Protein AF-A0A4R6QQZ1-F1 (afdb_monomer_lite)

Sequence (165 aa):
MPKLPPRVGVVNDKNFLGFVPHKDVDFNFIGYLLACHLVIEHYLDEFLLSRAPDLMWEKPRLTFAQKADLFPHAMFPNGDEVIAGIRHINALRNKLAHKLETKPEEFEYLPFTRFLEKSNCESVPTTPLELLEAFVNTLSAYFMGWLASDAYRTRWRQNMQQAES

Radius of gyration: 20.03 Å; chains: 1; boundi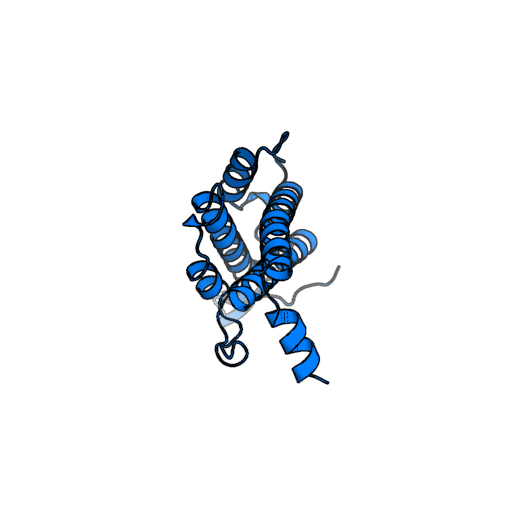ng box: 58×27×54 Å

Organism: NCBI:txid270368

Foldseek 3Di:
DDFDFWDWDDQDPVRDTDTHGDPDQDPPVLVLLVVLLVLVQVLLVLVVCLVCVVDPPVPPPDDLVRSLVPDPLVVDQVSVLLSLVSVQSVVVNVVCVVPRNDDLVNGDQVSLQVVCVSLVNVDQDDGSNVSSVSSSVSSVVRSVVVSVVSVVVDCSVVVVVVVVD

Structure (mmCIF, N/CA/C/O backbone):
data_AF-A0A4R6QQZ1-F1
#
_entry.id   AF-A0A4R6QQZ1-F1
#
loop_
_atom_site.group_PDB
_atom_site.id
_atom_site.type_symbol
_atom_site.label_atom_id
_atom_site.label_alt_id
_atom_site.label_comp_id
_atom_site.label_asym_id
_atom_site.label_entity_id
_atom_site.label_seq_id
_atom_site.pdbx_PDB_ins_code
_atom_site.Cartn_x
_atom_site.Cartn_y
_at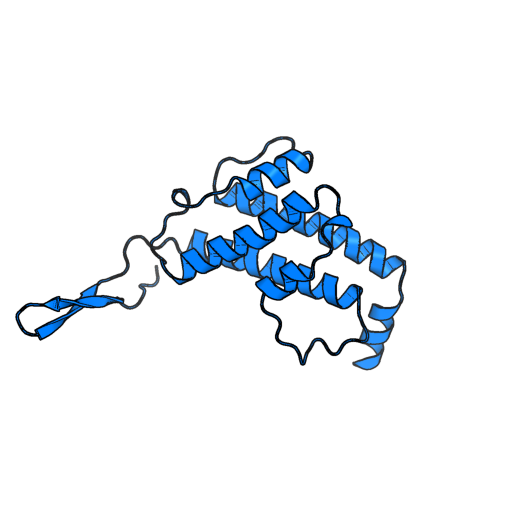om_site.Cartn_z
_atom_site.occupancy
_atom_site.B_iso_or_equiv
_atom_site.auth_seq_id
_atom_site.auth_comp_id
_atom_site.auth_asym_id
_atom_site.auth_atom_id
_atom_site.pdbx_PDB_model_num
ATOM 1 N N . MET A 1 1 ? -18.024 16.132 12.392 1.00 64.25 1 MET A N 1
ATOM 2 C CA . MET A 1 1 ? -17.591 15.003 11.541 1.00 64.25 1 MET A CA 1
ATOM 3 C C . MET A 1 1 ? -18.815 14.283 10.996 1.00 64.25 1 MET A C 1
ATOM 5 O O . MET A 1 1 ? -19.820 14.245 11.707 1.00 64.25 1 MET A O 1
ATOM 9 N N . PRO A 1 2 ? -18.765 13.771 9.756 1.00 71.75 2 PRO A N 1
ATOM 10 C CA . PRO A 1 2 ? -19.849 12.973 9.188 1.00 71.75 2 PRO A CA 1
ATOM 11 C C . PRO A 1 2 ? -20.118 11.736 10.057 1.00 71.75 2 PRO A C 1
ATOM 13 O O . PRO A 1 2 ? -19.194 11.143 10.610 1.00 71.75 2 PRO A O 1
ATOM 16 N N . LYS A 1 3 ? -21.395 11.372 10.209 1.00 80.94 3 LYS A N 1
ATOM 17 C CA . LYS A 1 3 ? -21.812 10.158 10.922 1.00 80.94 3 LYS A CA 1
ATOM 18 C C . LYS A 1 3 ? -22.087 9.062 9.902 1.00 80.94 3 LYS A C 1
ATOM 20 O O . LYS A 1 3 ? -22.813 9.302 8.940 1.00 80.94 3 LYS A O 1
ATOM 25 N N . LEU A 1 4 ? -21.530 7.876 10.126 1.00 88.12 4 LEU A N 1
ATOM 26 C CA . LEU A 1 4 ? -21.853 6.709 9.311 1.00 88.12 4 LEU A CA 1
ATOM 27 C C . LEU A 1 4 ? -23.256 6.189 9.653 1.00 88.12 4 LEU A C 1
ATOM 29 O O . LEU A 1 4 ? -23.674 6.284 10.815 1.00 88.12 4 LEU A O 1
ATOM 33 N N . PRO A 1 5 ? -23.982 5.631 8.667 1.00 91.00 5 PRO A N 1
ATOM 34 C CA . PRO A 1 5 ? -25.223 4.919 8.939 1.00 91.00 5 PRO A CA 1
ATOM 35 C C . PRO A 1 5 ? -24.956 3.747 9.898 1.00 91.00 5 PRO A C 1
ATOM 37 O O . PRO A 1 5 ? -23.876 3.163 9.857 1.00 91.00 5 PRO A O 1
ATOM 40 N N . PRO A 1 6 ? -25.901 3.398 10.784 1.00 90.31 6 PRO A N 1
ATOM 41 C CA . PRO A 1 6 ? -25.700 2.311 11.733 1.00 90.31 6 PRO A CA 1
ATOM 42 C C . PRO A 1 6 ? -25.633 0.955 11.021 1.00 90.31 6 PRO A C 1
ATOM 44 O O . PRO A 1 6 ? -26.278 0.745 9.992 1.00 90.31 6 PRO A O 1
ATOM 47 N N . ARG A 1 7 ? -24.909 0.004 11.616 1.00 89.62 7 ARG A N 1
ATOM 48 C CA . ARG A 1 7 ? -24.877 -1.386 11.152 1.00 89.62 7 ARG A CA 1
ATOM 49 C C . ARG A 1 7 ? -26.014 -2.199 11.755 1.00 89.62 7 ARG A C 1
ATOM 51 O O . ARG A 1 7 ? -26.515 -1.898 12.841 1.00 89.62 7 ARG A O 1
ATOM 58 N N . VAL A 1 8 ? -26.384 -3.268 11.060 1.00 90.75 8 VAL A N 1
ATOM 59 C CA . VAL A 1 8 ? -27.349 -4.245 11.567 1.00 90.75 8 VAL A CA 1
ATOM 60 C C . VAL A 1 8 ? -26.762 -4.945 12.797 1.00 90.75 8 VAL A C 1
ATOM 62 O O . VAL A 1 8 ? -25.624 -5.418 12.780 1.00 90.75 8 VAL A O 1
ATOM 65 N N . GLY A 1 9 ? -27.528 -4.943 13.884 1.00 87.69 9 GLY A N 1
ATOM 66 C CA . GLY A 1 9 ? -27.215 -5.610 15.141 1.00 87.69 9 GLY A CA 1
ATOM 67 C C . GLY A 1 9 ? -27.919 -6.957 15.276 1.00 87.69 9 GLY A C 1
ATOM 68 O O . GLY A 1 9 ? -28.351 -7.564 14.300 1.00 87.69 9 GLY A O 1
ATOM 69 N N . VAL A 1 10 ? -28.037 -7.429 16.514 1.00 90.31 10 VAL A N 1
ATOM 70 C CA . VAL A 1 10 ? -28.761 -8.667 16.830 1.00 90.31 10 VAL A CA 1
ATOM 71 C C . VAL A 1 10 ? -30.273 -8.435 16.857 1.00 90.31 10 VAL A C 1
ATOM 73 O O . VAL A 1 10 ? -30.740 -7.335 17.165 1.00 90.31 10 VAL A O 1
ATOM 76 N N . VAL A 1 11 ? -31.036 -9.482 16.547 1.00 93.69 11 VAL A N 1
ATOM 77 C CA . VAL A 1 11 ? -32.484 -9.518 16.781 1.00 93.69 11 VAL A CA 1
ATOM 78 C C . VAL A 1 11 ? -32.714 -9.824 18.260 1.00 93.69 11 VAL A C 1
ATOM 80 O O . VAL A 1 11 ? -32.090 -10.735 18.798 1.00 93.69 11 VAL A O 1
ATOM 83 N N . ASN A 1 12 ? -33.560 -9.044 18.933 1.00 90.81 12 ASN A N 1
ATOM 84 C CA . ASN A 1 12 ? -33.869 -9.268 20.348 1.00 90.81 12 ASN A CA 1
ATOM 85 C C . ASN A 1 12 ? -34.947 -10.352 20.549 1.00 90.81 12 ASN A C 1
ATOM 87 O O . ASN A 1 12 ? -35.607 -10.771 19.601 1.00 90.81 12 ASN A O 1
ATOM 91 N 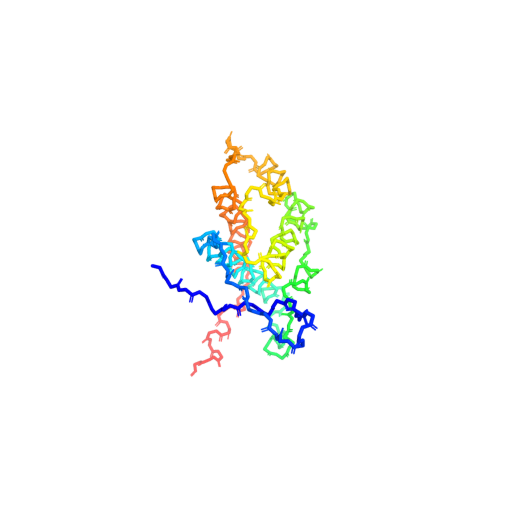N . ASP A 1 13 ? -35.193 -10.740 21.803 1.00 90.81 13 ASP A N 1
ATOM 92 C CA . ASP A 1 13 ? -36.164 -11.788 22.181 1.00 90.81 13 ASP A CA 1
ATOM 93 C C . ASP A 1 13 ? -37.619 -11.486 21.772 1.00 90.81 13 ASP A C 1
ATOM 95 O O . ASP A 1 13 ? -38.487 -12.354 21.818 1.00 90.81 13 ASP A O 1
ATOM 99 N N . LYS A 1 14 ? -37.903 -10.244 21.364 1.00 92.94 14 LYS A N 1
ATOM 100 C CA . LYS A 1 14 ? -39.206 -9.791 20.859 1.00 92.94 14 LYS A CA 1
ATOM 101 C C . LYS A 1 14 ? -39.242 -9.700 19.327 1.00 92.94 14 LYS A C 1
ATOM 103 O O . LYS A 1 14 ? -40.152 -9.087 18.777 1.00 92.94 14 LYS A O 1
ATOM 108 N N . ASN A 1 15 ? -38.263 -10.296 18.648 1.00 92.12 15 ASN A N 1
ATOM 109 C CA . ASN A 1 15 ? -38.114 -10.322 17.195 1.00 92.12 15 ASN A CA 1
ATOM 110 C C . ASN A 1 15 ? -37.932 -8.934 16.537 1.00 92.12 15 ASN A C 1
ATOM 112 O O . ASN A 1 15 ? -38.264 -8.750 15.367 1.00 92.12 15 ASN A O 1
ATOM 116 N N . PHE A 1 16 ? -37.399 -7.947 17.268 1.00 92.38 16 PHE A N 1
ATOM 117 C CA . PHE A 1 16 ? -37.027 -6.646 16.700 1.00 92.38 16 PHE A CA 1
ATOM 118 C C . PHE A 1 16 ? -35.554 -6.617 16.299 1.00 92.38 16 PHE A C 1
ATOM 120 O O . PHE A 1 16 ? -34.680 -6.994 17.083 1.00 92.38 16 PHE A O 1
ATOM 127 N N . LEU A 1 17 ? -35.283 -6.098 15.101 1.00 93.56 17 LEU A N 1
ATOM 128 C CA . LEU A 1 17 ? -33.929 -5.880 14.603 1.00 93.56 17 LEU A CA 1
ATOM 129 C C . LEU A 1 17 ? -33.271 -4.694 15.321 1.00 93.56 17 LEU A C 1
ATOM 131 O O . LEU A 1 17 ? -33.766 -3.568 15.257 1.00 93.56 17 LEU A O 1
ATOM 135 N N . GLY A 1 18 ? -32.147 -4.942 15.994 1.00 91.62 18 GLY A N 1
ATOM 136 C CA . GLY A 1 18 ? -31.322 -3.888 16.574 1.00 91.62 18 GLY A CA 1
ATOM 137 C C . GLY A 1 18 ? -30.448 -3.196 15.528 1.00 91.62 18 GLY A C 1
ATOM 138 O O . GLY A 1 18 ? -29.980 -3.821 14.579 1.00 91.62 18 GLY A O 1
ATOM 139 N N . PHE A 1 19 ? -30.165 -1.912 15.741 1.00 92.25 19 PHE A N 1
ATOM 140 C CA . PHE A 1 19 ? -29.194 -1.145 14.960 1.00 92.25 19 PHE A CA 1
ATOM 141 C C . PHE A 1 19 ? -28.085 -0.650 15.882 1.00 92.25 19 PHE A C 1
ATOM 143 O O . PHE A 1 19 ? -28.353 -0.124 16.963 1.00 92.25 19 PHE A O 1
ATOM 150 N N . VAL A 1 20 ? -26.835 -0.827 15.460 1.00 89.81 20 VAL A N 1
ATOM 151 C CA . VAL A 1 20 ? -25.651 -0.473 16.246 1.00 89.81 20 VAL A CA 1
ATOM 152 C C . VAL A 1 20 ? -24.932 0.682 15.549 1.00 89.81 20 VAL A C 1
ATOM 154 O O . VAL A 1 20 ? -24.543 0.536 14.390 1.00 89.81 20 VAL A O 1
ATOM 157 N N . PRO A 1 21 ? -24.740 1.839 16.204 1.00 88.75 21 PRO A N 1
ATOM 158 C CA . PRO A 1 21 ? -23.963 2.923 15.618 1.00 88.75 21 PRO A CA 1
ATOM 159 C C . PRO A 1 21 ? -22.482 2.538 15.542 1.00 88.75 21 PRO A C 1
ATOM 161 O O . PRO A 1 21 ? -21.960 1.883 16.448 1.00 88.75 21 PRO A O 1
ATOM 164 N N . HIS A 1 22 ? -21.794 2.999 14.499 1.00 87.06 22 HIS A N 1
ATOM 165 C CA . HIS A 1 22 ? -20.334 2.983 14.476 1.00 87.06 22 HIS A CA 1
ATOM 166 C C . HIS A 1 22 ? -19.796 3.919 15.563 1.00 87.06 22 HIS A C 1
ATOM 168 O O . HIS A 1 22 ? -20.306 5.030 15.744 1.00 87.06 22 HIS A O 1
ATOM 174 N N . LYS A 1 23 ? -18.771 3.473 16.288 1.00 84.94 23 LYS A N 1
ATOM 175 C CA . LYS A 1 23 ? -18.097 4.259 1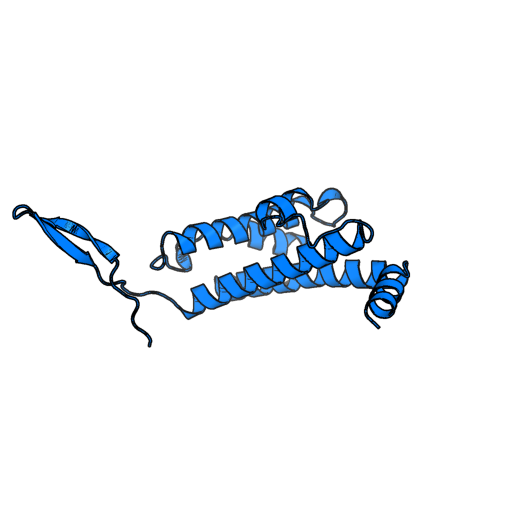7.325 1.00 84.94 23 LYS A CA 1
ATOM 176 C C . LYS A 1 23 ? -16.625 4.398 16.976 1.00 84.94 23 LYS A C 1
ATOM 178 O O . LYS A 1 23 ? -16.023 3.457 16.476 1.00 84.94 23 LYS A O 1
ATOM 183 N N . ASP A 1 24 ? -16.090 5.587 17.235 1.00 85.88 24 ASP A N 1
ATOM 184 C CA . ASP A 1 24 ? -14.657 5.883 17.193 1.00 85.88 24 ASP A CA 1
ATOM 185 C C . ASP A 1 24 ? -13.958 5.530 15.866 1.00 85.88 24 ASP A C 1
ATOM 187 O O . ASP A 1 24 ? -12.795 5.128 15.856 1.00 85.88 24 ASP A O 1
ATOM 191 N N . VAL A 1 25 ? -14.660 5.693 14.742 1.00 90.62 25 VAL A N 1
ATOM 192 C CA . VAL A 1 25 ? -14.099 5.492 13.399 1.00 90.62 25 VAL A CA 1
ATOM 193 C C . VAL A 1 25 ? -13.072 6.579 13.099 1.00 90.62 25 VAL A C 1
ATOM 195 O O . VAL A 1 25 ? -13.395 7.769 13.116 1.00 90.62 25 VAL A O 1
ATOM 198 N N . ASP A 1 26 ? -11.844 6.166 12.794 1.00 92.38 26 ASP A N 1
ATOM 199 C CA . ASP A 1 26 ? -10.764 7.070 12.407 1.00 92.38 26 ASP A CA 1
ATOM 200 C C . ASP A 1 26 ? -10.773 7.303 10.891 1.00 92.38 26 ASP A C 1
ATOM 202 O O . ASP A 1 26 ? -10.122 6.607 10.112 1.00 92.38 26 ASP A O 1
ATOM 206 N N . PHE A 1 27 ? -11.541 8.305 10.460 1.00 92.19 27 PHE A N 1
ATOM 207 C CA . PHE A 1 27 ? -11.631 8.667 9.045 1.00 92.19 27 PHE A CA 1
ATOM 208 C C . PHE A 1 27 ? -10.303 9.137 8.448 1.00 92.19 27 PHE A C 1
ATOM 210 O O . PHE A 1 27 ? -10.120 9.001 7.239 1.00 92.19 27 PHE A O 1
ATOM 217 N N . ASN A 1 28 ? -9.399 9.693 9.261 1.00 93.44 28 ASN A N 1
ATOM 218 C CA . ASN A 1 28 ? -8.114 10.173 8.771 1.00 93.44 28 ASN A CA 1
ATOM 219 C C . ASN A 1 28 ? -7.230 8.983 8.398 1.00 93.44 28 ASN A C 1
ATOM 221 O O . ASN A 1 28 ? -6.799 8.868 7.252 1.00 93.44 28 ASN A O 1
ATOM 225 N N . PHE A 1 29 ? -7.061 8.038 9.325 1.00 94.94 29 PHE A N 1
ATOM 226 C CA . PHE A 1 29 ? -6.303 6.822 9.053 1.00 94.94 29 PHE A CA 1
ATOM 227 C C . PHE A 1 29 ? -6.908 6.009 7.903 1.00 94.94 29 PHE A C 1
ATOM 229 O O . PHE A 1 29 ? -6.180 5.571 7.013 1.00 94.94 29 PHE A O 1
ATOM 236 N N . ILE A 1 30 ? -8.239 5.857 7.873 1.00 94.94 30 ILE A N 1
ATOM 237 C CA . ILE A 1 30 ? -8.936 5.151 6.786 1.00 94.94 30 ILE A CA 1
ATOM 238 C C . ILE A 1 30 ? -8.643 5.795 5.432 1.00 94.94 30 ILE A C 1
ATOM 240 O O . ILE A 1 30 ? -8.272 5.102 4.483 1.00 94.94 30 ILE A O 1
ATOM 244 N N . GLY A 1 31 ? -8.829 7.114 5.340 1.00 94.94 31 GLY A N 1
ATOM 245 C CA . GLY A 1 31 ? -8.603 7.857 4.106 1.00 94.94 31 GLY A CA 1
ATOM 246 C C . GLY A 1 31 ? -7.151 7.761 3.651 1.00 94.94 31 GLY A C 1
ATOM 247 O O . GLY A 1 31 ? -6.898 7.523 2.471 1.00 94.94 31 GLY A O 1
ATOM 248 N N . TYR A 1 32 ? -6.211 7.870 4.590 1.00 96.94 32 TYR A N 1
ATOM 249 C CA . TYR A 1 32 ? -4.786 7.795 4.299 1.00 96.94 32 TYR A CA 1
ATOM 250 C C . TYR A 1 32 ? -4.368 6.407 3.804 1.00 96.94 32 TYR A C 1
ATOM 252 O O . TYR A 1 32 ? -3.785 6.292 2.730 1.00 96.94 32 TYR A O 1
ATOM 260 N N . LEU A 1 33 ? -4.748 5.335 4.508 1.00 96.88 33 LEU A N 1
ATOM 261 C CA . LEU A 1 33 ? -4.443 3.962 4.094 1.00 96.88 33 LEU A CA 1
ATOM 262 C C . LEU A 1 33 ? -5.026 3.641 2.711 1.00 96.88 33 LEU A C 1
ATOM 264 O O . LEU A 1 33 ? -4.370 2.991 1.893 1.00 96.88 33 LEU A O 1
ATOM 268 N N . LEU A 1 34 ? -6.246 4.111 2.430 1.00 96.56 34 LEU A N 1
ATOM 269 C CA . LEU A 1 34 ? -6.861 3.946 1.117 1.00 96.56 34 LEU A CA 1
ATOM 270 C C . LEU A 1 34 ? -6.099 4.720 0.032 1.00 96.56 34 LEU A C 1
ATOM 272 O O . LEU A 1 34 ? -5.867 4.172 -1.044 1.00 96.56 34 LEU A O 1
ATOM 276 N N . ALA A 1 35 ? -5.673 5.953 0.308 1.00 97.81 35 ALA A N 1
ATOM 277 C CA . ALA A 1 35 ? -4.847 6.727 -0.616 1.00 97.81 35 ALA A CA 1
ATOM 278 C C . ALA A 1 35 ? -3.516 6.013 -0.906 1.00 97.81 35 ALA A C 1
ATOM 280 O O . ALA A 1 35 ? -3.158 5.848 -2.070 1.00 97.81 35 ALA A O 1
ATOM 281 N N . CYS A 1 36 ? -2.838 5.498 0.123 1.00 97.81 36 CYS A N 1
ATOM 282 C CA . CYS A 1 36 ? -1.629 4.687 -0.022 1.00 97.81 36 CYS A CA 1
ATOM 283 C C . CYS A 1 36 ? -1.853 3.466 -0.931 1.00 97.81 36 CYS A C 1
ATOM 285 O O . CYS A 1 36 ? -1.054 3.205 -1.829 1.00 97.81 36 CYS A O 1
ATOM 287 N N . HIS A 1 37 ? -2.955 2.735 -0.734 1.00 97.19 37 HIS A N 1
ATOM 288 C CA . HIS A 1 37 ? -3.322 1.595 -1.576 1.00 97.19 37 HIS A CA 1
ATOM 289 C C . HIS A 1 37 ? -3.496 1.992 -3.049 1.00 97.19 37 HIS A C 1
ATOM 291 O O . HIS A 1 37 ? -2.941 1.324 -3.920 1.00 97.19 37 HIS A O 1
ATOM 297 N N . LEU A 1 38 ? -4.217 3.085 -3.320 1.00 97.56 38 LEU A N 1
ATOM 298 C CA . LEU A 1 38 ? -4.465 3.573 -4.680 1.00 97.56 38 LEU A CA 1
ATOM 299 C C . LEU A 1 38 ? -3.182 4.043 -5.374 1.00 97.56 38 LEU A C 1
ATOM 301 O O . LEU A 1 38 ? -2.996 3.775 -6.557 1.00 97.56 38 LEU A O 1
ATOM 305 N N . VAL A 1 39 ? -2.278 4.700 -4.642 1.00 98.12 39 VAL A N 1
ATOM 306 C CA . VAL A 1 39 ? -0.971 5.118 -5.175 1.00 98.12 39 VAL A CA 1
ATOM 307 C C . VAL A 1 39 ? -0.140 3.904 -5.589 1.00 98.12 39 VAL A C 1
ATOM 309 O O . VAL A 1 39 ? 0.400 3.877 -6.693 1.00 98.12 39 VAL A O 1
ATOM 312 N N . ILE A 1 40 ? -0.065 2.870 -4.744 1.00 97.75 40 ILE A N 1
ATOM 313 C CA . ILE A 1 40 ? 0.660 1.635 -5.082 1.00 97.75 40 ILE A CA 1
ATOM 314 C C . ILE A 1 40 ? 0.009 0.930 -6.273 1.00 97.75 40 ILE A C 1
ATOM 316 O O . ILE A 1 40 ? 0.716 0.445 -7.154 1.00 97.75 40 ILE A O 1
ATOM 320 N N . GLU A 1 41 ? -1.324 0.872 -6.315 1.00 96.94 41 GLU A N 1
ATOM 321 C CA . GLU A 1 41 ? -2.041 0.257 -7.431 1.00 96.94 41 GLU A CA 1
ATOM 322 C C . GLU A 1 41 ? -1.736 0.958 -8.754 1.00 96.94 41 GLU A C 1
ATOM 324 O O . GLU A 1 41 ? -1.427 0.288 -9.737 1.00 96.94 41 GLU A O 1
ATOM 329 N N . HIS A 1 42 ? -1.735 2.292 -8.752 1.00 96.06 42 HIS A N 1
ATOM 330 C CA . HIS A 1 42 ? -1.365 3.084 -9.917 1.00 96.06 42 HIS A CA 1
ATOM 331 C C . HIS A 1 42 ? 0.055 2.759 -10.402 1.00 96.06 42 HIS A C 1
ATOM 333 O O . HIS A 1 42 ? 0.263 2.529 -11.590 1.00 96.06 42 HIS A O 1
ATOM 339 N N . TYR A 1 43 ? 1.033 2.668 -9.497 1.00 96.19 43 TYR A N 1
ATOM 340 C CA . TYR A 1 43 ? 2.395 2.303 -9.890 1.00 96.19 43 TYR A CA 1
ATOM 341 C C . TYR A 1 43 ? 2.518 0.866 -10.403 1.00 96.19 43 TYR A C 1
ATOM 343 O O . TYR A 1 43 ? 3.299 0.619 -11.323 1.00 96.19 43 TYR A O 1
ATOM 351 N N . LEU A 1 44 ? 1.755 -0.076 -9.844 1.00 95.19 44 LEU A N 1
ATOM 352 C CA . LEU A 1 44 ? 1.683 -1.436 -10.376 1.00 95.19 44 LEU A CA 1
ATOM 353 C C . LEU A 1 44 ? 1.112 -1.443 -11.797 1.00 95.19 44 LEU A C 1
ATOM 355 O O . LEU A 1 44 ? 1.660 -2.135 -12.651 1.00 95.19 44 LEU A O 1
ATOM 359 N N . ASP A 1 45 ? 0.069 -0.656 -12.066 1.00 93.81 45 ASP A N 1
ATOM 360 C CA . ASP A 1 45 ? -0.505 -0.516 -13.407 1.00 93.81 45 ASP A CA 1
ATOM 361 C C . ASP A 1 45 ? 0.512 0.054 -14.400 1.00 93.81 45 ASP A C 1
ATOM 363 O O . ASP A 1 45 ? 0.774 -0.560 -15.436 1.00 93.81 45 ASP A O 1
ATOM 367 N N . GLU A 1 46 ? 1.158 1.171 -14.057 1.00 93.00 46 GLU A N 1
ATOM 368 C CA . GLU A 1 46 ? 2.186 1.793 -14.900 1.00 93.00 46 GLU A CA 1
ATOM 369 C C . GLU A 1 46 ? 3.365 0.852 -15.164 1.00 93.00 46 GLU A C 1
ATOM 371 O O . GLU A 1 46 ? 3.897 0.803 -16.276 1.00 93.00 46 GLU A O 1
ATOM 376 N N . PHE A 1 47 ? 3.778 0.091 -14.150 1.00 92.31 47 PHE A N 1
ATOM 377 C CA . PHE A 1 47 ? 4.852 -0.886 -14.272 1.00 92.31 47 PHE A CA 1
ATOM 378 C C . PHE A 1 47 ? 4.467 -2.041 -15.202 1.00 92.31 47 PHE A C 1
ATOM 380 O O . PHE A 1 47 ? 5.247 -2.416 -16.079 1.00 92.31 47 PHE A O 1
ATOM 387 N N . LEU A 1 48 ? 3.274 -2.616 -15.033 1.00 91.88 48 LEU A N 1
ATOM 388 C CA . LEU A 1 48 ? 2.801 -3.716 -15.874 1.00 91.88 48 LEU A CA 1
ATOM 389 C C . LEU A 1 48 ? 2.620 -3.268 -17.329 1.00 91.88 48 LEU A C 1
ATOM 391 O O . LEU A 1 48 ? 3.061 -3.977 -18.239 1.00 91.88 48 LEU A O 1
ATOM 395 N N . LEU A 1 49 ? 2.074 -2.067 -17.540 1.00 90.75 49 LEU A N 1
ATOM 396 C CA . LEU A 1 49 ? 1.950 -1.451 -18.858 1.00 90.75 49 LEU A CA 1
ATOM 397 C C . LEU A 1 49 ? 3.319 -1.283 -19.528 1.00 90.75 49 LEU A C 1
ATOM 399 O O . LEU A 1 49 ? 3.483 -1.660 -20.687 1.00 90.75 49 LEU A O 1
ATOM 403 N N . SER A 1 50 ? 4.326 -0.810 -18.785 1.00 89.69 50 SER A N 1
ATOM 404 C CA . SER A 1 50 ? 5.693 -0.652 -19.303 1.00 89.69 50 SER A CA 1
ATOM 405 C C . SER A 1 50 ? 6.311 -1.972 -19.770 1.00 89.69 50 SER A C 1
ATOM 407 O O . SER A 1 50 ? 7.146 -1.984 -20.673 1.00 89.69 50 SER A O 1
ATOM 409 N N . ARG A 1 51 ? 5.921 -3.099 -19.165 1.00 88.31 51 ARG A N 1
ATOM 410 C CA . ARG A 1 51 ? 6.478 -4.419 -19.486 1.00 88.31 51 ARG A CA 1
ATOM 411 C C . ARG A 1 51 ? 5.812 -5.115 -20.664 1.00 88.31 51 ARG A C 1
ATOM 413 O O . ARG A 1 51 ? 6.455 -5.956 -21.291 1.00 88.31 51 ARG A O 1
ATOM 420 N N . ALA A 1 52 ? 4.547 -4.820 -20.934 1.00 88.56 52 ALA A N 1
ATOM 421 C CA . ALA A 1 52 ? 3.815 -5.386 -22.062 1.00 88.56 52 ALA A CA 1
ATOM 422 C C . ALA A 1 52 ? 2.888 -4.319 -22.669 1.00 88.56 52 ALA A C 1
ATOM 424 O O . ALA A 1 52 ? 1.669 -4.399 -22.496 1.00 88.56 52 ALA A O 1
ATOM 425 N N . PRO A 1 53 ? 3.454 -3.321 -23.375 1.00 85.44 53 PRO A N 1
ATOM 426 C CA . PRO A 1 53 ? 2.695 -2.180 -23.892 1.00 85.44 53 PRO A CA 1
ATOM 427 C C . PRO A 1 53 ? 1.669 -2.572 -24.964 1.00 85.44 53 PRO A C 1
ATOM 429 O O . PRO A 1 53 ? 0.662 -1.893 -25.123 1.00 85.44 53 PRO A O 1
ATOM 432 N N . ASP A 1 54 ? 1.888 -3.690 -25.662 1.00 84.94 54 ASP A N 1
ATOM 433 C CA . ASP A 1 54 ? 1.000 -4.177 -26.726 1.00 84.94 54 ASP A CA 1
ATOM 434 C C . ASP A 1 54 ? -0.205 -4.980 -26.196 1.00 84.94 54 ASP A C 1
ATOM 436 O O . ASP A 1 54 ? -1.065 -5.419 -26.965 1.00 84.94 54 ASP A O 1
ATOM 440 N N . LEU A 1 55 ? -0.277 -5.221 -24.881 1.00 84.81 55 LEU A N 1
ATOM 441 C CA . LEU A 1 55 ? -1.397 -5.930 -24.270 1.00 84.81 55 LEU A CA 1
ATOM 442 C C . LEU A 1 55 ? -2.578 -4.968 -24.070 1.00 84.81 55 LEU A C 1
ATOM 444 O O . LEU A 1 55 ? -2.417 -3.841 -23.613 1.00 84.81 55 LEU A O 1
ATOM 448 N N . MET A 1 56 ? -3.799 -5.414 -24.379 1.00 80.94 56 MET A N 1
ATOM 449 C CA . MET A 1 56 ? -5.011 -4.612 -24.161 1.00 80.94 56 MET A CA 1
ATOM 450 C C . MET A 1 56 ? -5.373 -4.568 -22.671 1.00 80.94 56 MET A C 1
ATOM 452 O O . MET A 1 56 ? -6.264 -5.302 -22.253 1.00 80.94 56 MET A O 1
ATOM 456 N N . TRP A 1 57 ? -4.711 -3.727 -21.878 1.00 80.44 57 TRP A N 1
ATOM 457 C CA . TRP A 1 57 ? -4.907 -3.624 -20.423 1.00 80.44 57 TRP A CA 1
ATOM 458 C C . TRP A 1 57 ? -6.292 -3.118 -19.991 1.00 80.44 57 TRP A C 1
ATOM 460 O O . TRP A 1 57 ? -6.725 -3.405 -18.880 1.00 80.44 57 TRP A O 1
ATOM 470 N N . GLU A 1 58 ? -7.044 -2.461 -20.879 1.00 73.44 58 GLU A N 1
ATOM 471 C CA . GLU A 1 58 ? -8.407 -1.989 -20.584 1.00 73.44 58 GLU A CA 1
ATOM 472 C C . GLU A 1 58 ? -9.437 -3.121 -20.431 1.00 73.44 58 GLU A C 1
ATOM 474 O O . GLU A 1 58 ? -10.471 -2.962 -19.778 1.00 73.44 58 GLU A O 1
ATOM 479 N N . LYS A 1 59 ? -9.178 -4.280 -21.050 1.00 75.69 59 LYS A N 1
ATOM 480 C CA . LYS A 1 59 ? -10.094 -5.430 -21.033 1.00 75.69 59 LYS A CA 1
ATOM 481 C C . LYS A 1 59 ? -9.956 -6.300 -19.775 1.00 75.69 59 LYS A C 1
ATOM 483 O O . LYS A 1 59 ? -10.985 -6.607 -19.166 1.00 75.69 59 LYS A O 1
ATOM 488 N N . PRO A 1 60 ? -8.751 -6.737 -19.362 1.00 76.88 60 PRO A N 1
ATOM 489 C CA . PRO A 1 60 ? -8.573 -7.474 -18.126 1.00 76.88 60 PRO A CA 1
ATOM 490 C C . PRO A 1 60 ? -8.652 -6.508 -16.940 1.00 76.88 60 PRO A C 1
ATOM 492 O O . PRO A 1 60 ? -7.709 -5.792 -16.627 1.00 76.88 60 PRO A O 1
ATOM 495 N N . ARG A 1 61 ? -9.781 -6.523 -16.225 1.00 82.50 61 ARG A N 1
ATOM 496 C CA . ARG A 1 61 ? -9.921 -5.832 -14.934 1.00 82.50 61 ARG A CA 1
ATOM 497 C C . ARG A 1 61 ? -9.190 -6.610 -13.842 1.00 82.50 61 ARG A C 1
ATOM 499 O O . ARG A 1 61 ? -9.820 -7.295 -13.037 1.00 82.50 61 ARG A O 1
ATOM 506 N N . LEU A 1 62 ? -7.859 -6.554 -13.861 1.00 91.75 62 LEU A N 1
ATOM 507 C CA . LEU A 1 62 ? -7.042 -7.185 -12.833 1.00 91.75 62 LEU A CA 1
ATOM 508 C C . LEU A 1 62 ? -7.293 -6.515 -11.484 1.00 91.75 62 LEU A C 1
ATOM 510 O O . LEU A 1 62 ? -7.310 -5.293 -11.363 1.00 91.75 62 LEU A O 1
ATOM 514 N N . THR A 1 63 ? -7.474 -7.334 -10.460 1.00 94.19 63 THR A N 1
ATOM 515 C CA . THR A 1 63 ? -7.510 -6.878 -9.070 1.00 94.19 63 THR A CA 1
ATOM 516 C C . THR A 1 63 ? -6.101 -6.532 -8.592 1.00 94.19 63 THR A C 1
ATOM 518 O O . THR A 1 63 ? -5.122 -7.088 -9.091 1.00 94.19 63 THR A O 1
ATOM 521 N N . PHE A 1 64 ? -5.990 -5.695 -7.558 1.00 95.81 64 PHE A N 1
ATOM 522 C CA . PHE A 1 64 ? -4.715 -5.399 -6.895 1.00 95.81 64 PHE A CA 1
ATOM 523 C C . PHE A 1 64 ? -3.882 -6.657 -6.597 1.00 95.81 64 PHE A C 1
ATOM 525 O O . PHE A 1 64 ? -2.687 -6.693 -6.869 1.00 95.81 64 PHE A O 1
ATOM 532 N N . ALA A 1 65 ? -4.513 -7.709 -6.061 1.00 95.81 65 ALA A N 1
ATOM 533 C CA . ALA A 1 65 ? -3.825 -8.956 -5.729 1.00 95.81 65 ALA A CA 1
ATOM 534 C C . ALA A 1 65 ? -3.214 -9.622 -6.972 1.00 95.81 65 ALA A C 1
ATOM 536 O O . ALA A 1 65 ? -2.052 -10.008 -6.949 1.00 95.81 65 ALA A O 1
ATOM 537 N N . GLN A 1 66 ? -3.962 -9.671 -8.079 1.00 95.69 66 GLN A N 1
ATOM 538 C CA . GLN A 1 66 ? -3.462 -10.211 -9.347 1.00 95.69 66 GLN A CA 1
ATOM 539 C C . GLN A 1 66 ? -2.321 -9.362 -9.920 1.00 95.69 66 GLN A C 1
ATOM 541 O O . GLN A 1 66 ? -1.352 -9.917 -10.425 1.00 95.69 66 GLN A O 1
ATOM 546 N N . LYS A 1 67 ? -2.398 -8.028 -9.815 1.00 95.25 67 LYS A N 1
ATOM 547 C CA . LYS A 1 67 ? -1.303 -7.133 -10.228 1.00 95.25 67 LYS A CA 1
ATOM 548 C C . LYS A 1 67 ? -0.040 -7.381 -9.401 1.00 95.25 67 LYS A C 1
ATOM 550 O O . LYS A 1 67 ? 1.048 -7.481 -9.959 1.00 95.25 67 LYS A O 1
ATOM 555 N N . ALA A 1 68 ? -0.190 -7.536 -8.085 1.00 95.19 68 ALA A N 1
ATOM 556 C CA . ALA A 1 68 ? 0.911 -7.867 -7.187 1.00 95.19 68 ALA A CA 1
ATOM 557 C C . ALA A 1 68 ? 1.529 -9.237 -7.521 1.00 95.19 68 ALA A C 1
ATOM 559 O O . ALA A 1 68 ? 2.747 -9.372 -7.515 1.00 95.19 68 ALA A O 1
ATOM 560 N N . ASP A 1 69 ? 0.723 -10.239 -7.876 1.00 94.25 69 ASP A N 1
ATOM 561 C CA . ASP A 1 69 ? 1.231 -11.559 -8.271 1.00 94.25 69 ASP A CA 1
ATOM 562 C C . ASP A 1 69 ? 2.011 -11.539 -9.597 1.00 94.25 69 ASP A C 1
ATOM 564 O O . ASP A 1 69 ? 2.897 -12.369 -9.802 1.00 94.25 69 ASP A O 1
ATOM 568 N N . LEU A 1 70 ? 1.728 -10.577 -10.479 1.00 93.50 70 LEU A N 1
ATOM 569 C CA . LEU A 1 70 ? 2.484 -10.350 -11.714 1.00 93.50 70 LEU A CA 1
ATOM 570 C C . LEU A 1 70 ? 3.769 -9.536 -11.500 1.00 93.50 70 LEU A C 1
ATOM 572 O O . LEU A 1 70 ? 4.579 -9.424 -12.424 1.00 93.50 70 LEU A O 1
ATOM 576 N N . PHE A 1 71 ? 3.979 -8.963 -10.313 1.00 91.44 71 PHE A N 1
ATOM 577 C CA . PHE A 1 71 ? 5.160 -8.160 -10.023 1.00 91.44 71 PHE A CA 1
ATOM 578 C C . PHE A 1 71 ? 6.421 -9.050 -9.952 1.00 91.44 71 PHE A C 1
ATOM 580 O O . PHE A 1 71 ? 6.525 -9.922 -9.079 1.00 91.44 71 PHE A O 1
ATOM 587 N N . PRO A 1 72 ? 7.420 -8.841 -10.834 1.00 89.25 72 PRO A N 1
ATOM 588 C CA . PRO A 1 72 ? 8.624 -9.657 -10.899 1.00 89.25 72 PRO A CA 1
ATOM 589 C C . PRO A 1 72 ? 9.615 -9.212 -9.819 1.00 89.25 72 PRO A C 1
ATOM 591 O O . PRO A 1 72 ? 10.666 -8.644 -10.109 1.00 89.25 72 PRO A O 1
ATOM 594 N N . HIS A 1 73 ? 9.269 -9.467 -8.559 1.00 86.75 73 HIS A N 1
ATOM 595 C CA . HIS A 1 73 ? 10.005 -9.018 -7.379 1.00 86.75 73 HIS A CA 1
ATOM 596 C C . HIS A 1 73 ? 11.502 -9.350 -7.420 1.00 86.75 73 HIS A C 1
ATOM 598 O O . HIS A 1 73 ? 12.309 -8.515 -7.034 1.00 86.75 73 HIS A O 1
ATOM 604 N N . ALA A 1 74 ? 11.899 -10.488 -7.997 1.00 87.50 74 ALA A N 1
ATOM 605 C CA . ALA A 1 74 ? 13.307 -10.858 -8.175 1.00 87.50 74 ALA A CA 1
ATOM 606 C C . ALA A 1 74 ? 14.147 -9.849 -8.996 1.00 87.50 74 ALA A C 1
ATOM 608 O O . ALA A 1 74 ? 15.373 -9.907 -8.963 1.00 87.50 74 ALA A O 1
ATOM 609 N N . MET A 1 75 ? 13.516 -8.935 -9.744 1.00 82.44 75 MET A N 1
ATOM 610 C CA . MET A 1 75 ? 14.203 -7.876 -10.496 1.00 82.44 75 MET A CA 1
ATOM 611 C C . MET A 1 75 ? 14.530 -6.639 -9.652 1.00 82.44 75 MET A C 1
ATOM 613 O O . MET A 1 75 ? 15.282 -5.779 -10.110 1.00 82.44 75 MET A O 1
ATOM 617 N N . PHE A 1 76 ? 13.969 -6.529 -8.448 1.00 82.75 76 PHE A N 1
ATOM 618 C CA . PHE A 1 76 ? 14.159 -5.385 -7.565 1.00 82.75 76 PHE A CA 1
ATOM 619 C C . PHE A 1 76 ? 15.114 -5.739 -6.419 1.00 82.75 76 PHE A C 1
ATOM 621 O O . PHE A 1 76 ? 15.045 -6.847 -5.877 1.00 82.75 76 PHE A O 1
ATOM 628 N N . PRO A 1 77 ? 15.979 -4.801 -5.992 1.00 82.50 77 PRO A N 1
ATOM 629 C CA . PRO A 1 77 ? 16.673 -4.928 -4.718 1.00 82.50 77 PRO A CA 1
ATOM 630 C C . PRO A 1 77 ? 15.654 -5.161 -3.598 1.00 82.50 77 PRO A C 1
ATOM 632 O O . PRO A 1 77 ? 14.653 -4.449 -3.524 1.00 82.50 77 PRO A O 1
ATOM 635 N N . ASN A 1 78 ? 15.897 -6.158 -2.743 1.00 88.19 78 ASN A N 1
ATOM 636 C CA . ASN A 1 78 ? 14.980 -6.538 -1.659 1.00 88.19 78 ASN A CA 1
ATOM 637 C C . ASN A 1 78 ? 13.557 -6.873 -2.149 1.00 88.19 78 ASN A C 1
ATOM 639 O O . ASN A 1 78 ? 12.564 -6.542 -1.502 1.00 88.19 78 ASN A O 1
ATOM 643 N N . GLY A 1 79 ? 13.456 -7.515 -3.316 1.00 91.25 79 GLY A N 1
ATOM 644 C CA . GLY A 1 79 ? 12.188 -7.873 -3.945 1.00 91.25 79 GLY A CA 1
ATOM 645 C C . GLY A 1 79 ? 11.201 -8.594 -3.029 1.00 91.25 79 GLY A C 1
ATOM 646 O O . GLY A 1 79 ? 10.010 -8.287 -3.055 1.00 91.25 79 GLY A O 1
ATOM 647 N N . ASP A 1 80 ? 11.689 -9.513 -2.196 1.00 94.31 80 ASP A N 1
ATOM 648 C CA . ASP A 1 80 ? 10.853 -10.268 -1.256 1.00 94.31 80 ASP A CA 1
ATOM 649 C C . ASP A 1 80 ? 10.171 -9.348 -0.234 1.00 94.31 80 ASP A C 1
ATOM 651 O O . ASP A 1 80 ? 8.982 -9.496 0.051 1.00 94.31 80 ASP A O 1
ATOM 655 N N . GLU A 1 81 ? 10.887 -8.342 0.273 1.00 95.19 81 GLU A N 1
ATOM 656 C CA . GLU A 1 81 ? 10.322 -7.335 1.171 1.00 95.19 81 GLU A CA 1
ATOM 657 C C . GLU A 1 81 ? 9.361 -6.392 0.447 1.00 95.19 81 GLU A C 1
ATOM 659 O O . GLU A 1 81 ? 8.313 -6.052 0.999 1.00 95.19 81 GLU A O 1
ATOM 664 N N . VAL A 1 82 ? 9.673 -6.014 -0.798 1.00 95.06 82 VAL A N 1
ATOM 665 C CA . VAL A 1 82 ? 8.781 -5.201 -1.639 1.00 95.06 82 VAL A CA 1
ATOM 666 C C . VAL A 1 82 ? 7.432 -5.899 -1.800 1.00 95.06 82 VAL A C 1
ATOM 668 O O . VAL A 1 82 ? 6.387 -5.317 -1.498 1.00 95.06 82 VAL A O 1
ATOM 671 N N . ILE A 1 83 ? 7.434 -7.161 -2.243 1.00 96.38 83 ILE A N 1
ATOM 672 C CA . ILE A 1 83 ? 6.184 -7.885 -2.488 1.00 96.38 83 ILE A CA 1
ATOM 673 C C . ILE A 1 83 ? 5.452 -8.215 -1.187 1.00 96.38 83 ILE A C 1
ATOM 675 O O . ILE A 1 83 ? 4.219 -8.180 -1.161 1.00 96.38 83 ILE A O 1
ATOM 679 N N . ALA A 1 84 ? 6.180 -8.480 -0.097 1.00 96.62 84 ALA A N 1
ATOM 680 C CA . ALA A 1 84 ? 5.582 -8.647 1.222 1.00 96.62 84 ALA A CA 1
ATOM 681 C C . ALA A 1 84 ? 4.834 -7.376 1.652 1.00 96.62 84 ALA A C 1
ATOM 683 O O . ALA A 1 84 ? 3.666 -7.469 2.025 1.00 96.62 84 ALA A O 1
ATOM 684 N N . GLY A 1 85 ? 5.449 -6.196 1.522 1.00 96.94 85 GLY A N 1
ATOM 685 C CA . GLY A 1 85 ? 4.809 -4.912 1.821 1.00 96.94 85 GLY A CA 1
ATOM 686 C C . GLY A 1 85 ? 3.587 -4.636 0.937 1.00 96.94 85 GLY A C 1
ATOM 687 O O . GLY A 1 85 ? 2.512 -4.311 1.443 1.00 96.94 85 GLY A O 1
ATOM 688 N N . ILE A 1 86 ? 3.703 -4.841 -0.380 1.00 97.31 86 ILE A N 1
ATOM 689 C CA . ILE A 1 86 ? 2.588 -4.659 -1.327 1.00 97.31 86 ILE A CA 1
ATOM 690 C C . ILE A 1 86 ? 1.409 -5.575 -0.974 1.00 97.31 86 ILE A C 1
ATOM 692 O O . ILE A 1 86 ? 0.263 -5.132 -0.922 1.00 97.31 86 ILE A O 1
ATOM 696 N N . ARG A 1 87 ? 1.651 -6.859 -0.699 1.00 97.44 87 ARG A N 1
ATOM 697 C CA . ARG A 1 87 ? 0.576 -7.784 -0.300 1.00 97.44 87 ARG A CA 1
ATOM 698 C C . ARG A 1 87 ? -0.029 -7.399 1.044 1.00 97.44 87 ARG A C 1
ATOM 700 O O . ARG A 1 87 ? -1.245 -7.504 1.222 1.00 97.44 87 ARG A O 1
ATOM 707 N N . HIS A 1 88 ? 0.802 -6.920 1.963 1.00 97.56 88 HIS A N 1
ATOM 708 C CA . HIS A 1 88 ? 0.361 -6.521 3.287 1.00 97.56 88 HIS A CA 1
ATOM 709 C C . HIS A 1 88 ? -0.577 -5.317 3.248 1.00 97.56 88 HIS A C 1
ATOM 711 O O . HIS A 1 88 ? -1.632 -5.368 3.872 1.00 97.56 88 HIS A O 1
ATOM 717 N N . ILE A 1 89 ? -0.299 -4.285 2.441 1.00 96.81 89 ILE A N 1
ATOM 718 C CA . ILE A 1 89 ? -1.202 -3.123 2.354 1.00 96.81 89 ILE A CA 1
ATOM 719 C C . ILE A 1 89 ? -2.604 -3.506 1.855 1.00 96.81 89 ILE A C 1
ATOM 721 O O . ILE A 1 89 ? -3.608 -3.000 2.356 1.00 96.81 89 ILE A O 1
ATOM 725 N N . ASN A 1 90 ? -2.697 -4.478 0.942 1.00 96.44 90 ASN A N 1
ATOM 726 C CA . ASN A 1 90 ? -3.973 -5.028 0.492 1.00 96.44 90 ASN A CA 1
ATOM 727 C C . ASN A 1 90 ? -4.693 -5.787 1.617 1.00 96.44 90 ASN A C 1
ATOM 729 O O . ASN A 1 90 ? -5.909 -5.667 1.769 1.00 96.44 90 ASN A O 1
ATOM 733 N N . ALA A 1 91 ? -3.953 -6.535 2.440 1.00 96.19 91 ALA A N 1
ATOM 734 C CA . ALA A 1 91 ? -4.508 -7.202 3.615 1.00 96.19 91 ALA A CA 1
ATOM 735 C C . ALA A 1 91 ? -5.046 -6.192 4.644 1.00 96.19 91 ALA A C 1
ATOM 737 O O . ALA A 1 91 ? -6.163 -6.369 5.137 1.00 96.19 91 ALA A O 1
ATOM 738 N N . LEU A 1 92 ? -4.310 -5.105 4.915 1.00 96.19 92 LEU A N 1
ATOM 739 C CA . LEU A 1 92 ? -4.770 -4.033 5.803 1.00 96.19 92 LEU A CA 1
ATOM 740 C C . LEU A 1 92 ? -6.031 -3.358 5.250 1.00 96.19 92 LEU A C 1
ATOM 742 O O . LEU A 1 92 ? -7.014 -3.221 5.980 1.00 96.19 92 LEU A O 1
ATOM 746 N N . ARG A 1 93 ? -6.053 -3.034 3.949 1.00 95.75 93 ARG A N 1
ATOM 747 C CA . ARG A 1 93 ? -7.233 -2.474 3.272 1.00 95.75 93 ARG A CA 1
ATOM 748 C C . ARG A 1 93 ? -8.448 -3.392 3.396 1.00 95.75 93 ARG A C 1
ATOM 750 O O . ARG A 1 93 ? -9.546 -2.917 3.674 1.00 95.75 93 ARG A O 1
ATOM 757 N N . ASN A 1 94 ? -8.275 -4.701 3.211 1.00 94.62 94 ASN A N 1
ATOM 758 C CA . ASN A 1 94 ? -9.373 -5.664 3.324 1.00 94.62 94 ASN A CA 1
ATOM 759 C C . ASN A 1 94 ? -9.876 -5.788 4.765 1.00 94.62 94 ASN A C 1
ATOM 761 O O . ASN A 1 94 ? -11.084 -5.787 4.995 1.00 94.62 94 ASN A O 1
ATOM 765 N N . LYS A 1 95 ? -8.970 -5.831 5.750 1.00 93.94 95 LYS A N 1
ATOM 766 C CA . LYS A 1 95 ? -9.342 -5.830 7.172 1.00 93.94 95 LYS A CA 1
ATOM 767 C C . LYS A 1 95 ? -10.157 -4.581 7.520 1.00 93.94 95 LYS A C 1
ATOM 769 O O . LYS A 1 95 ? -11.198 -4.707 8.161 1.00 93.94 95 LYS A O 1
ATOM 774 N N . LEU A 1 96 ? -9.733 -3.418 7.033 1.00 92.88 96 LEU A N 1
ATOM 775 C CA . LEU A 1 96 ? -10.421 -2.147 7.237 1.00 92.88 96 LEU A CA 1
ATOM 776 C C . LEU A 1 96 ? -11.807 -2.114 6.575 1.00 92.88 96 LEU A C 1
ATOM 778 O O . LEU A 1 96 ? -12.778 -1.703 7.203 1.00 92.88 96 LEU A O 1
ATOM 782 N N . ALA A 1 97 ? -11.929 -2.619 5.344 1.00 87.62 97 ALA A N 1
ATOM 783 C CA . ALA A 1 97 ? -13.210 -2.711 4.640 1.00 87.62 97 ALA A CA 1
ATOM 784 C C . ALA A 1 97 ? -14.237 -3.591 5.378 1.00 87.62 97 ALA A C 1
ATOM 786 O O . ALA A 1 97 ? -15.440 -3.359 5.274 1.00 87.62 97 ALA A O 1
ATOM 787 N N . HIS A 1 98 ? -13.775 -4.585 6.142 1.00 87.69 98 HIS A N 1
ATOM 788 C CA . HIS A 1 98 ? -14.638 -5.432 6.966 1.00 87.69 98 HIS A CA 1
ATOM 789 C C . HIS A 1 98 ? -14.897 -4.874 8.373 1.00 87.69 98 HIS A C 1
ATOM 791 O O . HIS A 1 98 ? -15.896 -5.249 8.990 1.00 87.69 98 HIS A O 1
ATOM 797 N N . LYS A 1 99 ? -14.008 -4.024 8.903 1.00 89.38 99 LYS A N 1
ATOM 798 C CA . LYS A 1 99 ? -14.061 -3.489 10.272 1.00 89.38 99 LYS A CA 1
ATOM 799 C C . LYS A 1 99 ? -13.568 -2.038 10.301 1.00 89.38 99 LYS A C 1
ATOM 801 O O . LYS A 1 99 ? -12.381 -1.777 10.482 1.00 89.38 99 LYS A O 1
ATOM 806 N N . LEU A 1 100 ? -14.498 -1.096 10.149 1.00 88.94 100 LEU A N 1
ATOM 807 C CA . LEU A 1 100 ? -14.197 0.342 10.100 1.00 88.94 100 LEU A CA 1
ATOM 808 C C . LEU A 1 100 ? -13.770 0.916 11.458 1.00 88.94 100 LEU A C 1
ATOM 810 O O . LEU A 1 100 ? -13.164 1.980 11.517 1.00 88.94 100 LEU A O 1
ATOM 814 N N . GLU A 1 101 ? -14.102 0.234 12.552 1.00 89.44 101 GLU A N 1
ATOM 815 C CA . GLU A 1 101 ? -13.757 0.650 13.913 1.00 89.44 101 GLU A CA 1
ATOM 816 C C . GLU A 1 101 ? -12.362 0.187 14.360 1.00 89.44 101 GLU A C 1
ATOM 818 O O . GLU A 1 101 ? -11.946 0.520 15.468 1.00 89.44 101 GLU A O 1
ATOM 823 N N . THR A 1 102 ? -11.644 -0.585 13.533 1.00 90.56 102 THR A N 1
ATOM 824 C CA . THR A 1 102 ? -10.287 -1.046 13.856 1.00 90.56 102 THR A CA 1
ATOM 825 C C . THR A 1 102 ? -9.335 0.137 13.978 1.00 90.56 102 THR A C 1
ATOM 827 O O . THR A 1 102 ? -9.241 0.973 13.079 1.00 90.56 102 THR A O 1
ATOM 830 N N . LYS A 1 103 ? -8.605 0.183 15.091 1.00 91.44 103 LYS A N 1
ATOM 831 C CA . LYS A 1 103 ? -7.637 1.232 15.384 1.00 91.44 103 LYS A CA 1
ATOM 832 C C . LYS A 1 103 ? -6.308 1.017 14.659 1.00 91.44 103 LYS A C 1
ATOM 834 O O . LYS A 1 103 ? -5.930 -0.137 14.435 1.00 91.44 103 LYS A O 1
ATOM 839 N N . PRO A 1 104 ? -5.574 2.094 14.322 1.00 93.12 104 PRO A N 1
ATOM 840 C CA . PRO A 1 104 ? -4.246 1.996 13.718 1.00 93.12 104 PRO A CA 1
ATOM 841 C C . PRO A 1 104 ? -3.313 1.052 14.486 1.00 93.12 104 PRO A C 1
ATOM 843 O O . PRO A 1 104 ? -2.590 0.271 13.877 1.00 93.12 104 PRO A O 1
ATOM 846 N N . GLU A 1 105 ? -3.373 1.051 15.813 1.00 92.38 105 GLU A N 1
ATOM 847 C CA . GLU A 1 105 ? -2.508 0.257 16.690 1.00 92.38 105 GLU A CA 1
ATOM 848 C C . GLU A 1 105 ? -2.839 -1.247 16.673 1.00 92.38 105 GLU A C 1
ATOM 850 O O . GLU A 1 105 ? -2.029 -2.065 17.096 1.00 92.38 105 GLU A O 1
ATOM 855 N N . GLU A 1 106 ? -4.017 -1.637 16.174 1.00 91.81 106 GLU A N 1
ATOM 856 C CA . GLU A 1 106 ? -4.436 -3.042 16.057 1.00 91.81 106 GLU A CA 1
ATOM 857 C C . GLU A 1 106 ? -3.928 -3.720 14.774 1.00 91.81 106 GLU A C 1
ATOM 859 O O . GLU A 1 106 ? -4.234 -4.893 14.508 1.00 91.81 106 GLU A O 1
ATOM 864 N N . PHE A 1 107 ? -3.235 -2.980 13.913 1.00 94.12 107 PHE A N 1
ATOM 865 C CA . PHE A 1 107 ? -2.624 -3.520 12.709 1.00 94.12 107 PHE A CA 1
ATOM 866 C C . PHE A 1 107 ? -1.185 -3.969 12.964 1.00 94.12 107 PHE A C 1
ATOM 868 O O . PHE A 1 107 ? -0.513 -3.555 13.902 1.00 94.12 107 PHE A O 1
ATOM 875 N N . GLU A 1 108 ? -0.739 -4.870 12.102 1.00 94.56 108 GLU A N 1
ATOM 876 C CA . GLU A 1 108 ? 0.616 -5.403 12.085 1.00 94.56 108 GLU A CA 1
ATOM 877 C C . GLU A 1 108 ? 1.401 -4.586 11.041 1.00 94.56 108 GLU A C 1
ATOM 879 O O . GLU A 1 108 ? 0.841 -4.282 9.989 1.00 94.56 108 GLU A O 1
ATOM 884 N N . TYR A 1 109 ? 2.642 -4.182 11.319 1.00 95.75 109 TYR A N 1
ATOM 885 C CA . TYR A 1 109 ? 3.413 -3.249 10.475 1.00 95.75 109 TYR A CA 1
ATOM 886 C C . TYR A 1 109 ? 4.815 -3.760 10.104 1.00 95.75 109 TYR A C 1
ATOM 888 O O . TYR A 1 109 ? 5.525 -3.119 9.328 1.00 95.75 109 TYR A O 1
ATOM 896 N N . LEU A 1 110 ? 5.207 -4.935 10.597 1.00 95.75 110 LEU A N 1
ATOM 897 C CA . LEU A 1 110 ? 6.522 -5.537 10.411 1.00 95.75 110 LEU A CA 1
ATOM 898 C C . LEU A 1 110 ? 6.937 -5.677 8.939 1.00 95.75 110 LEU A C 1
ATOM 900 O O . LEU A 1 110 ? 8.112 -5.437 8.662 1.00 95.75 110 LEU A O 1
ATOM 904 N N . PRO A 1 111 ? 6.057 -6.017 7.972 1.00 96.81 111 PRO A N 1
ATOM 905 C CA . PRO A 1 111 ? 6.436 -6.058 6.562 1.00 96.81 111 PRO A CA 1
ATOM 906 C C . PRO A 1 111 ? 6.968 -4.721 6.046 1.00 96.81 111 PRO A C 1
ATOM 908 O O . PRO A 1 111 ? 7.939 -4.696 5.294 1.00 96.81 111 PRO A O 1
ATOM 911 N N . PHE A 1 112 ? 6.378 -3.611 6.483 1.00 96.62 112 PHE A N 1
ATOM 912 C CA . PHE A 1 112 ? 6.824 -2.280 6.091 1.00 96.62 112 PHE A CA 1
ATOM 913 C C . PHE A 1 112 ? 8.112 -1.889 6.820 1.00 96.62 112 PHE A C 1
ATOM 915 O O . PHE A 1 112 ? 9.035 -1.396 6.179 1.00 96.62 112 PHE A O 1
ATOM 922 N N . THR A 1 113 ? 8.214 -2.169 8.126 1.00 95.94 113 THR A N 1
ATOM 923 C CA . THR A 1 113 ? 9.447 -1.956 8.903 1.00 95.94 113 THR A CA 1
ATOM 924 C C . THR A 1 113 ? 10.624 -2.681 8.255 1.00 95.94 113 THR A C 1
ATOM 926 O O . THR A 1 113 ? 11.625 -2.050 7.936 1.00 95.94 113 THR A O 1
ATOM 929 N N . ARG A 1 114 ? 10.478 -3.978 7.952 1.00 95.62 114 ARG A N 1
ATOM 930 C CA . ARG A 1 114 ? 11.522 -4.788 7.301 1.00 95.62 114 ARG A CA 1
ATOM 931 C C . ARG A 1 114 ? 11.918 -4.243 5.936 1.00 95.62 114 ARG A C 1
ATOM 933 O O . ARG A 1 114 ? 13.099 -4.221 5.598 1.00 95.62 114 ARG A O 1
ATOM 940 N N . PHE A 1 115 ? 10.940 -3.808 5.145 1.00 95.69 115 PHE A N 1
ATOM 941 C CA . PHE A 1 115 ? 11.212 -3.173 3.862 1.00 95.69 115 PHE A CA 1
ATOM 942 C C . PHE A 1 115 ? 12.037 -1.888 4.026 1.00 95.69 115 PHE A C 1
ATOM 944 O O . PHE A 1 115 ? 13.020 -1.699 3.308 1.00 95.69 115 PHE A O 1
ATOM 951 N N . LEU A 1 116 ? 11.676 -1.027 4.981 1.00 95.56 116 LEU A N 1
ATOM 952 C CA . LEU A 1 116 ? 12.380 0.230 5.242 1.00 95.56 116 LEU A CA 1
ATOM 953 C C . LEU A 1 116 ? 13.801 -0.004 5.769 1.00 95.56 116 LEU A C 1
ATOM 955 O O . LEU A 1 116 ? 14.737 0.626 5.276 1.00 95.56 116 LEU A O 1
ATOM 959 N N . GLU A 1 117 ? 13.979 -0.955 6.688 1.00 94.25 117 GLU A N 1
ATOM 960 C CA . GLU A 1 117 ? 15.292 -1.369 7.204 1.00 94.25 117 GLU A CA 1
ATOM 961 C C . GLU A 1 117 ? 16.223 -1.813 6.071 1.00 94.25 117 GLU A C 1
ATOM 963 O O . GLU A 1 117 ? 17.373 -1.382 5.993 1.00 94.25 117 GLU A O 1
ATOM 968 N N . LYS A 1 118 ? 15.721 -2.629 5.136 1.00 93.25 118 LYS A N 1
ATOM 969 C CA . LYS A 1 118 ? 16.511 -3.080 3.983 1.00 93.25 118 LYS A CA 1
ATOM 970 C C . LYS A 1 118 ? 16.732 -2.011 2.914 1.00 93.25 118 LYS A C 1
ATOM 972 O O . LYS A 1 118 ? 17.621 -2.162 2.075 1.00 93.25 118 LYS A O 1
ATOM 977 N N . SER A 1 119 ? 15.945 -0.941 2.930 1.00 89.81 119 SER A N 1
ATOM 978 C CA . SER A 1 119 ? 16.038 0.163 1.971 1.00 89.81 119 SER A CA 1
ATOM 979 C C . SER A 1 119 ? 17.024 1.258 2.402 1.00 89.81 119 SER A C 1
ATOM 981 O O . SER A 1 119 ? 17.032 2.326 1.796 1.00 89.81 119 SER A O 1
ATOM 983 N N . ASN A 1 120 ? 17.859 0.999 3.419 1.00 84.44 120 ASN A N 1
ATOM 984 C CA . ASN A 1 120 ? 18.786 1.963 4.029 1.00 84.44 120 ASN A CA 1
ATOM 985 C C . ASN A 1 120 ? 18.084 3.221 4.572 1.00 84.44 120 ASN A C 1
ATOM 987 O O . ASN A 1 120 ? 18.626 4.323 4.498 1.00 84.44 120 ASN A O 1
ATOM 991 N N . CYS A 1 121 ? 16.869 3.073 5.104 1.00 84.00 121 CYS A N 1
ATOM 992 C CA . CYS A 1 121 ? 16.208 4.157 5.821 1.00 84.00 121 CYS A CA 1
ATOM 993 C C . CYS A 1 121 ? 16.971 4.439 7.129 1.00 84.00 121 CYS A C 1
ATOM 995 O O . CYS A 1 121 ? 17.103 3.544 7.961 1.00 84.00 121 CYS A O 1
ATOM 997 N N . GLU A 1 122 ? 17.488 5.663 7.304 1.00 80.06 122 GLU A N 1
ATOM 998 C CA . GLU A 1 122 ? 18.310 6.033 8.473 1.00 80.06 122 GLU A CA 1
ATOM 999 C C . GLU A 1 122 ? 17.553 5.892 9.800 1.00 80.06 122 GLU A C 1
ATOM 1001 O O . GLU A 1 122 ? 18.127 5.482 10.809 1.00 80.06 122 GLU A O 1
ATOM 1006 N N . SER A 1 123 ? 16.259 6.215 9.800 1.00 89.75 123 SER A N 1
ATOM 1007 C CA . SER A 1 123 ? 15.386 6.112 10.964 1.00 89.75 123 SER A CA 1
ATOM 1008 C C . SER A 1 123 ? 14.012 5.594 10.553 1.00 89.75 123 SER A C 1
ATOM 1010 O O . SER A 1 123 ? 13.203 6.295 9.949 1.00 89.75 123 SER A O 1
ATOM 1012 N N . VAL A 1 124 ? 13.735 4.334 10.890 1.00 93.06 124 VAL A N 1
ATOM 1013 C CA . VAL A 1 124 ? 12.433 3.728 10.601 1.00 93.06 124 VAL A CA 1
ATOM 1014 C C . VAL A 1 124 ? 11.380 4.324 11.544 1.00 93.06 124 VAL A C 1
ATOM 1016 O O . VAL A 1 124 ? 11.549 4.224 12.765 1.00 93.06 124 VAL A O 1
ATOM 1019 N N . PRO A 1 125 ? 10.303 4.943 11.021 1.00 94.75 125 PRO A N 1
ATOM 1020 C CA . PRO A 1 125 ? 9.265 5.520 11.865 1.00 94.75 125 PRO A CA 1
ATOM 1021 C C . PRO A 1 125 ? 8.556 4.460 12.705 1.00 94.75 125 PRO A C 1
ATOM 1023 O O . PRO A 1 125 ? 8.476 3.292 12.326 1.00 94.75 125 PRO A O 1
ATOM 1026 N N . THR A 1 126 ? 8.010 4.879 13.845 1.00 91.44 126 THR A N 1
ATOM 1027 C CA . THR A 1 126 ? 7.330 3.972 14.788 1.00 91.44 126 THR A CA 1
ATOM 1028 C C . THR A 1 126 ? 5.825 4.193 14.850 1.00 91.44 126 THR A C 1
ATOM 1030 O O . THR A 1 126 ? 5.099 3.316 15.318 1.00 91.44 126 THR A O 1
ATOM 1033 N N . THR A 1 127 ? 5.335 5.337 14.367 1.00 94.88 127 THR A N 1
ATOM 1034 C CA . THR A 1 127 ? 3.900 5.610 14.336 1.00 94.88 127 THR A CA 1
ATOM 1035 C C . THR A 1 127 ? 3.266 5.025 13.066 1.00 94.88 127 THR A C 1
ATOM 1037 O O . THR A 1 127 ? 3.887 5.054 12.002 1.00 94.88 127 THR A O 1
ATOM 1040 N N . PRO A 1 128 ? 2.023 4.510 13.132 1.00 95.06 128 PRO A N 1
ATOM 1041 C CA . PRO A 1 128 ? 1.343 3.910 11.984 1.00 95.06 128 PRO A CA 1
ATOM 1042 C C . PRO A 1 128 ? 1.318 4.757 10.708 1.00 95.06 128 PRO A C 1
ATOM 1044 O O . PRO A 1 128 ? 1.578 4.246 9.621 1.00 95.06 128 PRO A O 1
ATOM 1047 N N . LEU A 1 129 ? 0.994 6.048 10.833 1.00 95.50 129 LEU A N 1
ATOM 1048 C CA . LEU A 1 129 ? 0.869 6.946 9.684 1.00 95.50 129 LEU A CA 1
ATOM 1049 C C . LEU A 1 129 ? 2.227 7.238 9.048 1.00 95.50 129 LEU A C 1
ATOM 1051 O O . LEU A 1 129 ? 2.359 7.087 7.839 1.00 95.50 129 LEU A O 1
ATOM 1055 N N . GLU A 1 130 ? 3.237 7.581 9.849 1.00 95.88 130 GLU A N 1
ATOM 1056 C CA . GLU A 1 130 ? 4.586 7.862 9.337 1.00 95.88 130 GLU A CA 1
ATOM 1057 C C . GLU A 1 130 ? 5.219 6.616 8.709 1.00 95.88 130 GLU A C 1
ATOM 1059 O O . GLU A 1 130 ? 5.964 6.703 7.738 1.00 95.88 130 GLU A O 1
ATOM 1064 N N . LEU A 1 131 ? 4.912 5.435 9.245 1.00 96.19 131 LEU A N 1
ATOM 1065 C CA . LEU A 1 131 ? 5.424 4.171 8.734 1.00 96.19 131 LEU A CA 1
ATOM 1066 C C . LEU A 1 131 ? 4.766 3.803 7.392 1.00 96.19 131 LEU A C 1
ATOM 1068 O O . LEU A 1 131 ? 5.467 3.385 6.468 1.00 96.19 131 LEU A O 1
ATOM 1072 N N . LEU A 1 132 ? 3.452 4.025 7.241 1.00 97.00 132 LEU A N 1
ATOM 1073 C CA . LEU A 1 132 ? 2.769 3.931 5.942 1.00 97.00 132 LEU A CA 1
ATOM 1074 C C . LEU A 1 132 ? 3.324 4.948 4.938 1.00 97.00 132 LEU A C 1
ATOM 1076 O O . LEU A 1 132 ? 3.589 4.587 3.792 1.00 97.00 132 LEU A O 1
ATOM 1080 N N . GLU A 1 133 ? 3.524 6.193 5.370 1.00 96.69 133 GLU A N 1
ATOM 1081 C CA . GLU A 1 133 ? 4.082 7.265 4.546 1.00 96.69 133 GLU A CA 1
ATOM 1082 C C . GLU A 1 133 ? 5.469 6.898 4.020 1.00 96.69 133 GLU A C 1
ATOM 1084 O O . GLU A 1 133 ? 5.700 6.900 2.809 1.00 96.69 133 GLU A O 1
ATOM 1089 N N . ALA A 1 134 ? 6.381 6.530 4.921 1.00 96.94 134 ALA A N 1
ATOM 1090 C CA . ALA A 1 134 ? 7.738 6.142 4.573 1.00 96.94 134 ALA A CA 1
ATOM 1091 C C . ALA A 1 134 ? 7.737 4.943 3.619 1.00 96.94 134 ALA A C 1
ATOM 1093 O O . ALA A 1 134 ? 8.402 4.984 2.584 1.00 96.94 134 ALA A O 1
ATOM 1094 N N . PHE A 1 135 ? 6.945 3.906 3.914 1.00 96.69 135 PHE A N 1
ATOM 1095 C CA . PHE A 1 135 ? 6.820 2.733 3.051 1.00 96.69 135 PHE A CA 1
ATOM 1096 C C . PHE A 1 135 ? 6.391 3.109 1.628 1.00 96.69 135 PHE A C 1
ATOM 1098 O O . PHE A 1 135 ? 7.062 2.738 0.663 1.00 96.69 135 PHE A O 1
ATOM 1105 N N . VAL A 1 136 ? 5.299 3.865 1.488 1.00 97.38 136 VAL A N 1
ATOM 1106 C CA . VAL A 1 136 ? 4.745 4.233 0.177 1.00 97.38 136 VAL A CA 1
ATOM 1107 C C . VAL A 1 136 ? 5.687 5.160 -0.576 1.00 97.38 136 VAL A C 1
ATOM 1109 O O . VAL A 1 136 ? 5.877 4.965 -1.775 1.00 97.38 136 VAL A O 1
ATOM 1112 N N . ASN A 1 137 ? 6.311 6.129 0.094 1.00 96.50 137 ASN A N 1
ATOM 1113 C CA . ASN A 1 137 ? 7.255 7.052 -0.533 1.00 96.50 137 ASN A CA 1
ATOM 1114 C C . ASN A 1 137 ? 8.491 6.317 -1.064 1.00 96.50 137 ASN A C 1
ATOM 1116 O O . ASN A 1 137 ? 8.864 6.490 -2.227 1.00 96.50 137 ASN A O 1
ATOM 1120 N N . THR A 1 138 ? 9.096 5.449 -0.251 1.00 95.62 138 THR A N 1
ATOM 1121 C CA . THR A 1 138 ? 10.265 4.661 -0.662 1.00 95.62 138 THR A CA 1
ATOM 1122 C C . THR A 1 138 ? 9.913 3.682 -1.784 1.00 95.62 138 THR A C 1
ATOM 1124 O O . THR A 1 138 ? 10.639 3.601 -2.775 1.00 95.62 138 THR A O 1
ATOM 1127 N N . LEU A 1 139 ? 8.773 2.990 -1.691 1.00 95.31 139 LEU A N 1
ATOM 1128 C CA . LEU A 1 139 ? 8.305 2.094 -2.750 1.00 95.31 139 LEU A CA 1
ATOM 1129 C C . LEU A 1 139 ? 8.014 2.854 -4.055 1.00 95.31 139 LEU A C 1
ATOM 1131 O O . LEU A 1 139 ? 8.407 2.414 -5.136 1.00 95.31 139 LEU A O 1
ATOM 1135 N N . SER A 1 140 ? 7.379 4.023 -3.965 1.00 95.88 140 SER A N 1
ATOM 1136 C CA . SER A 1 140 ? 7.110 4.884 -5.121 1.00 95.88 140 SER A CA 1
ATOM 1137 C C . SER A 1 140 ? 8.407 5.327 -5.793 1.00 95.88 140 SER A C 1
ATOM 1139 O O . SER A 1 140 ? 8.489 5.330 -7.017 1.00 95.88 140 SER A O 1
ATOM 1141 N N . ALA A 1 141 ? 9.454 5.639 -5.021 1.00 94.25 141 ALA A N 1
ATOM 1142 C CA . ALA A 1 141 ? 10.767 5.971 -5.570 1.00 94.25 141 ALA A CA 1
ATOM 1143 C C . ALA A 1 141 ? 11.379 4.812 -6.376 1.00 94.25 141 ALA A C 1
ATOM 1145 O O . ALA A 1 141 ? 11.969 5.052 -7.432 1.00 94.25 141 ALA A O 1
ATOM 1146 N N . TYR A 1 142 ? 11.190 3.561 -5.941 1.00 92.81 142 TYR A N 1
ATOM 1147 C CA . TYR A 1 142 ? 11.647 2.381 -6.687 1.00 92.81 142 TYR A CA 1
ATOM 1148 C C . TYR A 1 142 ? 10.912 2.258 -8.029 1.00 92.81 142 TYR A C 1
ATOM 1150 O O . TYR A 1 142 ? 11.549 2.059 -9.068 1.00 92.81 142 TYR A O 1
ATOM 1158 N N . PHE A 1 143 ? 9.587 2.434 -8.030 1.00 94.06 143 PHE A N 1
ATOM 1159 C CA . PHE A 1 143 ? 8.792 2.429 -9.259 1.00 94.06 143 PHE A CA 1
ATOM 1160 C C . PHE A 1 143 ? 9.155 3.584 -10.192 1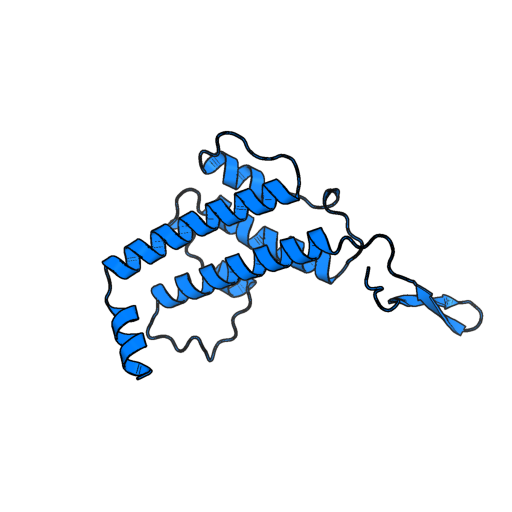.00 94.06 143 PHE A C 1
ATOM 1162 O O . PHE A 1 143 ? 9.390 3.355 -11.375 1.00 94.06 143 PHE A O 1
ATOM 1169 N N . MET A 1 144 ? 9.260 4.810 -9.676 1.00 94.44 144 MET A N 1
ATOM 1170 C CA . MET A 1 144 ? 9.645 5.982 -10.465 1.00 94.44 144 MET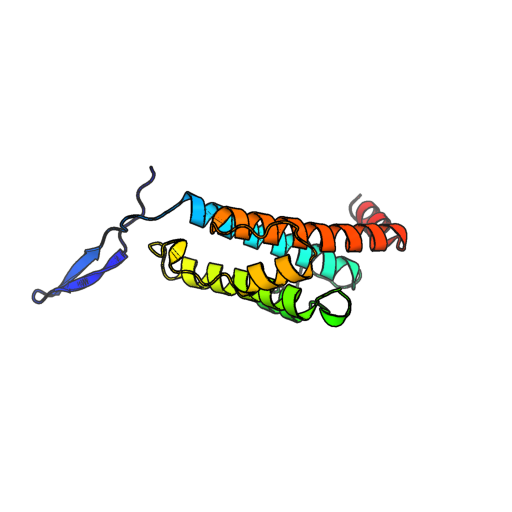 A CA 1
ATOM 1171 C C . MET A 1 144 ? 11.025 5.807 -11.100 1.00 94.44 144 MET A C 1
ATOM 1173 O O . MET A 1 144 ? 11.189 6.094 -12.284 1.00 94.44 144 MET A O 1
ATOM 1177 N N . GLY A 1 145 ? 12.003 5.284 -10.353 1.00 92.75 145 GLY A N 1
ATOM 1178 C CA . GLY A 1 145 ? 13.333 4.984 -10.884 1.00 92.75 145 GLY A CA 1
ATOM 1179 C C . GLY A 1 145 ? 13.288 3.969 -12.029 1.00 92.75 145 GLY A C 1
ATOM 1180 O O . GLY A 1 145 ? 13.912 4.181 -13.073 1.00 92.75 145 GLY A O 1
ATOM 1181 N N . TRP A 1 146 ? 12.498 2.901 -11.874 1.00 91.62 146 TRP A N 1
ATOM 1182 C CA . TRP A 1 146 ? 12.279 1.926 -12.943 1.00 91.62 146 TRP A CA 1
ATOM 1183 C C . TRP A 1 146 ? 11.625 2.559 -14.173 1.00 91.62 146 TRP A C 1
ATOM 1185 O O . TRP A 1 146 ? 12.146 2.426 -15.280 1.00 91.62 146 TRP A O 1
ATOM 1195 N N . LEU A 1 147 ? 10.507 3.263 -13.987 1.00 92.56 147 LEU A N 1
ATOM 1196 C CA . LEU A 1 147 ? 9.729 3.866 -15.070 1.00 92.56 147 LEU A CA 1
ATOM 1197 C C . LEU A 1 147 ? 10.533 4.928 -15.824 1.00 92.56 147 LEU A C 1
ATOM 1199 O O . LEU A 1 147 ? 10.489 4.962 -17.050 1.00 92.56 147 LEU A O 1
ATOM 1203 N N . ALA A 1 148 ? 11.321 5.745 -15.123 1.00 92.56 148 ALA A N 1
ATOM 1204 C CA . ALA A 1 148 ? 12.228 6.703 -15.750 1.00 92.56 148 ALA A CA 1
ATOM 1205 C C . ALA A 1 148 ? 13.307 5.995 -16.589 1.00 92.56 148 ALA A C 1
ATOM 1207 O O . ALA A 1 148 ? 13.588 6.402 -17.717 1.00 92.56 148 ALA A O 1
ATOM 1208 N N . SER A 1 149 ? 13.879 4.900 -16.075 1.00 90.81 149 SER A N 1
ATOM 1209 C CA . SER A 1 149 ? 14.855 4.090 -16.813 1.00 90.81 149 SER A CA 1
ATOM 1210 C C . SER A 1 149 ? 14.242 3.398 -18.036 1.00 90.81 149 SER A C 1
ATOM 1212 O O . SER A 1 149 ? 14.878 3.303 -19.085 1.00 90.81 149 SER A O 1
ATOM 1214 N N . ASP A 1 150 ? 13.013 2.899 -17.924 1.00 90.50 150 ASP A N 1
ATOM 1215 C CA . ASP A 1 150 ? 12.273 2.297 -19.035 1.00 90.50 150 ASP A CA 1
ATOM 1216 C C . ASP A 1 150 ? 11.927 3.328 -20.116 1.00 90.50 150 ASP A C 1
ATOM 1218 O O . ASP A 1 150 ? 12.214 3.104 -21.292 1.00 90.50 150 ASP A O 1
ATOM 1222 N N . ALA A 1 151 ? 11.410 4.494 -19.718 1.00 88.75 151 ALA A N 1
ATOM 1223 C CA . ALA A 1 151 ? 11.071 5.589 -20.624 1.00 88.75 151 ALA A CA 1
ATOM 1224 C C . ALA A 1 151 ? 12.297 6.143 -21.367 1.00 88.75 151 ALA A C 1
ATOM 1226 O O . ALA A 1 151 ? 12.182 6.569 -22.511 1.00 88.75 151 ALA A O 1
ATOM 1227 N N . TYR A 1 152 ? 13.480 6.115 -20.746 1.00 88.69 152 TYR A N 1
ATOM 1228 C CA . TYR A 1 152 ? 14.729 6.469 -21.420 1.00 88.69 152 TYR A CA 1
ATOM 1229 C C . TYR A 1 152 ? 15.160 5.418 -22.458 1.00 88.69 152 TYR A C 1
ATOM 1231 O O . TYR A 1 152 ? 15.708 5.760 -23.506 1.00 88.69 152 TYR A O 1
ATOM 1239 N N . ARG A 1 153 ? 14.931 4.129 -22.175 1.00 86.31 153 ARG A N 1
ATOM 1240 C CA . ARG A 1 153 ? 15.381 3.008 -23.022 1.00 86.31 153 ARG A CA 1
ATOM 1241 C C . ARG A 1 153 ? 14.427 2.682 -24.167 1.00 86.31 153 ARG A C 1
ATOM 1243 O O . ARG A 1 153 ? 14.846 2.066 -25.145 1.00 86.31 153 ARG A O 1
ATOM 1250 N N . THR A 1 154 ? 13.160 3.058 -24.050 1.00 85.38 154 THR A N 1
ATOM 1251 C CA . THR A 1 154 ? 12.091 2.642 -24.963 1.00 85.38 154 THR A CA 1
ATOM 1252 C C . THR A 1 154 ? 11.358 3.848 -25.556 1.00 85.38 154 THR A C 1
ATOM 1254 O O . THR A 1 154 ? 11.469 4.967 -25.070 1.00 85.38 154 THR A O 1
ATOM 1257 N N . ARG A 1 155 ? 10.603 3.639 -26.644 1.00 78.56 155 ARG A N 1
ATOM 1258 C CA . ARG A 1 155 ? 9.788 4.691 -27.290 1.00 78.56 155 ARG A CA 1
ATOM 1259 C C . ARG A 1 155 ? 8.279 4.463 -27.174 1.00 78.56 155 ARG A C 1
ATOM 1261 O O . ARG A 1 155 ? 7.506 5.240 -27.722 1.00 78.56 155 ARG A O 1
ATOM 1268 N N . TRP A 1 156 ? 7.839 3.419 -26.467 1.00 78.06 156 TRP A N 1
ATOM 1269 C CA . TRP A 1 156 ? 6.430 3.003 -26.475 1.00 78.06 156 TRP A CA 1
ATOM 1270 C C . TRP A 1 156 ? 5.486 4.098 -25.947 1.00 78.06 156 TRP A C 1
ATOM 1272 O O . TRP A 1 156 ? 4.427 4.309 -26.530 1.00 78.06 156 TRP A O 1
ATOM 1282 N N . ARG A 1 157 ? 5.900 4.879 -24.935 1.00 76.94 157 ARG A N 1
ATOM 1283 C CA . ARG A 1 157 ? 5.103 6.012 -24.419 1.00 76.94 157 ARG A CA 1
ATOM 1284 C C . ARG A 1 157 ? 4.892 7.122 -25.453 1.00 76.94 157 ARG A C 1
ATOM 1286 O O . ARG A 1 157 ? 3.816 7.705 -25.502 1.00 76.94 157 ARG A O 1
ATOM 1293 N N . GLN A 1 158 ? 5.892 7.393 -26.298 1.00 74.56 158 GLN A N 1
ATOM 1294 C CA . GLN A 1 158 ? 5.764 8.371 -27.388 1.00 74.56 158 GLN A CA 1
ATOM 1295 C C . GLN A 1 158 ? 4.765 7.878 -28.442 1.00 74.56 158 GLN A C 1
ATOM 1297 O O . GLN A 1 158 ? 3.956 8.658 -28.935 1.00 74.56 158 GLN A O 1
ATOM 1302 N N . ASN A 1 159 ? 4.786 6.576 -28.738 1.00 72.81 159 ASN A N 1
ATOM 1303 C CA . ASN A 1 159 ? 3.873 5.963 -29.699 1.00 72.81 159 ASN A CA 1
ATOM 1304 C C . ASN A 1 159 ? 2.419 5.936 -29.189 1.00 72.81 159 ASN A C 1
ATOM 1306 O O . ASN A 1 159 ? 1.507 6.108 -29.989 1.00 72.81 159 ASN A O 1
ATOM 1310 N N . MET A 1 160 ? 2.189 5.763 -27.879 1.00 69.31 160 MET A N 1
ATOM 1311 C CA . MET A 1 160 ? 0.837 5.818 -27.297 1.00 69.31 160 MET A CA 1
ATOM 1312 C C . MET A 1 160 ? 0.222 7.219 -27.369 1.00 69.31 160 MET A C 1
ATOM 1314 O O . MET A 1 160 ? -0.912 7.358 -27.812 1.00 69.31 160 MET A O 1
ATOM 1318 N N . GLN A 1 161 ? 0.983 8.266 -27.035 1.00 66.44 161 GLN A N 1
ATOM 1319 C CA . GLN A 1 161 ? 0.492 9.651 -27.106 1.00 66.44 161 GLN A CA 1
ATOM 1320 C C . GLN A 1 161 ? 0.148 10.101 -28.536 1.00 66.44 161 GLN A C 1
ATOM 1322 O O . GLN A 1 161 ? -0.711 10.955 -28.715 1.00 66.44 161 GLN A O 1
ATOM 1327 N N . GLN A 1 162 ? 0.805 9.529 -29.550 1.00 61.44 162 GLN A N 1
ATOM 1328 C CA . GLN A 1 162 ? 0.508 9.789 -30.965 1.00 61.44 162 GLN A CA 1
ATOM 1329 C C . GLN A 1 162 ? -0.692 8.989 -31.495 1.00 61.44 162 GLN A C 1
ATOM 1331 O O . GLN A 1 162 ? -1.254 9.356 -32.519 1.00 61.44 162 GLN A O 1
ATOM 1336 N N . ALA A 1 163 ? -1.073 7.888 -30.840 1.00 61.34 163 ALA A N 1
ATOM 1337 C CA . ALA A 1 163 ? -2.227 7.076 -31.233 1.00 61.34 163 ALA A CA 1
ATOM 1338 C C . ALA A 1 163 ? -3.563 7.642 -30.715 1.00 61.34 163 ALA A C 1
ATOM 1340 O O . ALA A 1 163 ? -4.620 7.289 -31.234 1.00 61.34 163 ALA A O 1
ATOM 1341 N N . GLU A 1 164 ? -3.515 8.509 -29.702 1.00 56.88 164 GLU A N 1
ATOM 1342 C CA . GLU A 1 164 ? -4.678 9.174 -29.098 1.00 56.88 164 GLU A CA 1
ATOM 1343 C C . GLU A 1 164 ? -4.991 10.554 -29.721 1.00 56.88 164 GLU A C 1
ATOM 1345 O O . GLU A 1 164 ? -5.997 11.169 -29.362 1.00 56.88 164 GLU A O 1
ATOM 1350 N N . SER A 1 165 ? -4.149 11.037 -30.647 1.00 50.44 165 SER A N 1
ATOM 1351 C CA . SER A 1 165 ? -4.274 12.320 -31.367 1.00 50.44 165 SER A CA 1
ATOM 1352 C C . SER A 1 165 ? -4.768 12.153 -32.799 1.00 50.44 165 SER A C 1
ATOM 1354 O O . SER A 1 165 ? -5.636 12.948 -33.221 1.00 50.44 165 SER A O 1
#

pLDDT: mean 90.08, std 8.33, range [50.44, 98.12]

Secondary structure (DSSP, 8-state):
-PPPPPEEEEEPTTSPEEEE---S--HHHHHHHHHHHHHHHHHHHHHHHHH-TTS-TTSS---HHHHHHT--GGGSTTHHHHHHHHHHHHHHHHHHHH-TT--GGGS--HHHHHHHHHTT-SS---SHHHHHHHHHHHHHHHHHHHHHHHHHH--HHHHHHHH--